Protein AF-A0A661B2F5-F1 (afdb_monomer_lite)

Secondary structure (DSSP, 8-state):
-HHHHHHTTS--------HHHHHTTTT-GGG-EEEEEETTTEEEEEE--TTTTHHHHHH--HHHHHHTTTTS-S--

Radius of gyration: 12.96 Å; chains: 1; bounding box: 33×20×32 Å

Structure (mmCIF, N/CA/C/O backbone):
data_AF-A0A661B2F5-F1
#
_entry.id   AF-A0A661B2F5-F1
#
loop_
_atom_site.group_PDB
_atom_site.id
_atom_site.type_symbol
_atom_site.label_atom_id
_atom_site.label_alt_id
_atom_site.label_comp_id
_atom_site.label_asym_id
_atom_site.label_entity_id
_atom_site.label_seq_id
_atom_site.pdbx_PDB_ins_code
_atom_site.Cartn_x
_atom_site.Cartn_y
_atom_site.Cartn_z
_atom_site.occupancy
_atom_site.B_iso_or_equiv
_atom_site.auth_seq_id
_atom_site.auth_comp_id
_atom_site.auth_asym_id
_atom_site.auth_atom_id
_atom_site.pdbx_PDB_model_num
ATOM 1 N N . GLU A 1 1 ? -10.668 -6.109 6.268 1.00 73.19 1 GLU A N 1
ATOM 2 C CA . GLU A 1 1 ? -11.683 -5.863 7.319 1.00 73.19 1 GLU A CA 1
ATOM 3 C C . GLU A 1 1 ? -11.078 -5.370 8.641 1.00 73.19 1 GLU A C 1
ATOM 5 O O . GLU A 1 1 ? -11.068 -4.166 8.856 1.00 73.19 1 GLU A O 1
ATOM 10 N N . LEU A 1 2 ? -10.509 -6.228 9.505 1.00 89.44 2 LEU A N 1
ATOM 11 C CA . LEU A 1 2 ? -10.115 -5.826 10.875 1.00 89.44 2 LEU A CA 1
ATOM 12 C C . LEU A 1 2 ? -9.129 -4.646 10.946 1.00 89.44 2 LEU A C 1
ATOM 14 O O . LEU A 1 2 ? -9.335 -3.733 11.741 1.00 89.44 2 LEU A O 1
ATOM 18 N N . LEU A 1 3 ? -8.097 -4.633 10.095 1.00 90.25 3 LEU A N 1
ATOM 19 C CA . LEU A 1 3 ? -7.113 -3.542 10.055 1.00 90.25 3 LEU A CA 1
ATOM 20 C C . LEU A 1 3 ? -7.734 -2.207 9.621 1.00 90.25 3 LEU A C 1
ATOM 22 O O . LEU A 1 3 ? -7.455 -1.183 10.235 1.00 90.25 3 LEU A O 1
ATOM 26 N N . LYS A 1 4 ? -8.626 -2.233 8.622 1.00 86.19 4 LYS A N 1
ATOM 27 C CA . LYS A 1 4 ? -9.364 -1.049 8.148 1.00 86.19 4 LYS A CA 1
ATOM 28 C C . LYS A 1 4 ? -10.316 -0.510 9.224 1.00 86.19 4 LYS A C 1
ATOM 30 O O . LYS A 1 4 ? -10.446 0.692 9.403 1.00 86.19 4 LYS A O 1
ATOM 35 N N . ASN A 1 5 ? -10.937 -1.392 10.004 1.00 91.00 5 ASN A N 1
ATOM 36 C CA . ASN A 1 5 ? -11.785 -0.965 11.118 1.00 91.00 5 ASN A CA 1
ATOM 37 C C . ASN A 1 5 ? -10.961 -0.367 12.267 1.00 91.00 5 ASN A C 1
ATOM 39 O O . ASN A 1 5 ? -11.350 0.647 12.844 1.00 91.00 5 ASN A O 1
ATOM 43 N N . ALA A 1 6 ? -9.813 -0.964 12.595 1.00 92.25 6 ALA A N 1
ATOM 44 C CA . ALA A 1 6 ? -8.920 -0.444 13.626 1.00 92.25 6 ALA A CA 1
ATOM 45 C C . ALA A 1 6 ? -8.302 0.914 13.237 1.00 92.25 6 ALA A C 1
ATOM 47 O O . ALA A 1 6 ? -8.166 1.779 14.107 1.00 92.25 6 ALA A O 1
ATOM 48 N N . SER A 1 7 ? -8.018 1.142 11.946 1.00 92.62 7 SER A N 1
ATOM 49 C CA . SER A 1 7 ? -7.449 2.410 11.467 1.00 92.62 7 SER A CA 1
ATOM 50 C C . SER A 1 7 ? -8.370 3.619 11.679 1.00 92.62 7 SER A C 1
ATOM 52 O O . SER A 1 7 ? -7.883 4.739 11.812 1.00 92.62 7 SER A O 1
ATOM 54 N N . SER A 1 8 ? -9.686 3.407 11.822 1.00 93.38 8 SER A N 1
ATOM 55 C CA . SER A 1 8 ? -10.645 4.472 12.167 1.00 93.38 8 SER A CA 1
ATOM 56 C C . SER A 1 8 ? -10.435 5.075 13.564 1.00 93.38 8 SER A C 1
ATOM 58 O O . SER A 1 8 ? -10.896 6.182 13.834 1.00 93.38 8 SER A O 1
ATOM 60 N N . LYS A 1 9 ? -9.752 4.354 14.466 1.00 96.62 9 LYS A N 1
ATOM 61 C CA . LYS A 1 9 ? -9.518 4.774 15.858 1.00 96.62 9 LYS A CA 1
ATOM 62 C C . LYS A 1 9 ? -8.071 5.164 16.133 1.00 96.62 9 LYS A C 1
ATOM 64 O O . LYS A 1 9 ? -7.802 5.867 17.104 1.00 96.62 9 LYS A O 1
ATOM 69 N N . THR A 1 10 ? -7.120 4.657 15.355 1.00 95.06 10 THR A N 1
ATOM 70 C CA . THR A 1 10 ? -5.683 4.856 15.588 1.00 95.06 10 THR A CA 1
ATOM 71 C C . THR A 1 10 ? -4.921 4.697 14.281 1.00 95.06 10 THR A C 1
ATOM 73 O O . THR A 1 10 ? -5.277 3.862 13.459 1.00 95.06 10 THR A O 1
ATOM 76 N N . GLN A 1 11 ? -3.850 5.467 14.090 1.00 95.50 11 GLN A N 1
ATOM 77 C CA . GLN A 1 11 ? -2.984 5.307 12.926 1.00 95.50 11 GLN A CA 1
ATOM 78 C C . GLN A 1 11 ? -2.206 3.988 13.010 1.00 95.50 11 GLN A C 1
ATOM 80 O O . GLN A 1 11 ? -1.545 3.711 14.009 1.00 95.50 11 GLN A O 1
ATOM 85 N N . ILE A 1 12 ? -2.271 3.189 11.944 1.00 94.00 12 ILE A N 1
ATOM 86 C CA . ILE A 1 12 ? -1.572 1.907 11.838 1.00 94.00 12 ILE A CA 1
ATOM 87 C C . ILE A 1 12 ? -0.622 1.989 10.646 1.00 94.00 12 ILE A C 1
ATOM 89 O O . ILE A 1 12 ? -1.055 2.260 9.530 1.00 94.00 12 ILE A O 1
ATOM 93 N N . ILE A 1 13 ? 0.667 1.751 10.887 1.00 95.06 13 ILE A N 1
ATOM 94 C CA . ILE A 1 13 ? 1.695 1.649 9.847 1.00 95.06 13 ILE A CA 1
ATOM 95 C C . ILE A 1 13 ? 2.180 0.203 9.836 1.00 95.06 13 ILE A C 1
ATOM 97 O O . ILE A 1 13 ? 2.584 -0.323 10.872 1.00 95.06 13 ILE A O 1
ATOM 101 N N . ILE A 1 14 ? 2.105 -0.444 8.675 1.00 94.12 14 ILE A N 1
ATOM 102 C CA . ILE A 1 14 ? 2.412 -1.866 8.505 1.00 94.12 14 ILE A CA 1
ATOM 103 C C . ILE A 1 14 ? 3.414 -2.004 7.367 1.00 94.12 14 ILE A C 1
ATOM 105 O O . ILE A 1 14 ? 3.241 -1.400 6.311 1.00 94.12 14 ILE A O 1
ATOM 109 N N . THR A 1 15 ? 4.431 -2.834 7.566 1.00 94.50 15 THR A N 1
ATOM 110 C CA . THR A 1 15 ? 5.282 -3.340 6.489 1.00 94.50 15 THR A CA 1
ATOM 111 C C . THR A 1 15 ? 4.917 -4.799 6.237 1.00 94.50 15 THR A C 1
ATOM 113 O O . THR A 1 15 ? 4.660 -5.558 7.172 1.00 94.50 15 THR A O 1
ATOM 116 N N . THR A 1 16 ? 4.815 -5.200 4.972 1.00 92.88 16 THR A N 1
ATOM 117 C CA . THR A 1 16 ? 4.366 -6.547 4.610 1.00 92.88 16 THR A CA 1
ATOM 118 C C . THR A 1 16 ? 4.998 -7.010 3.304 1.00 92.88 16 THR A C 1
ATOM 120 O O . THR A 1 16 ? 5.202 -6.212 2.395 1.00 92.88 16 THR A O 1
ATOM 123 N N . HIS A 1 17 ? 5.271 -8.312 3.218 1.00 92.44 17 HIS A N 1
ATOM 124 C CA . HIS A 1 17 ? 5.570 -9.030 1.973 1.00 92.44 17 HIS A CA 1
ATOM 125 C C . HIS A 1 17 ? 4.453 -10.026 1.615 1.00 9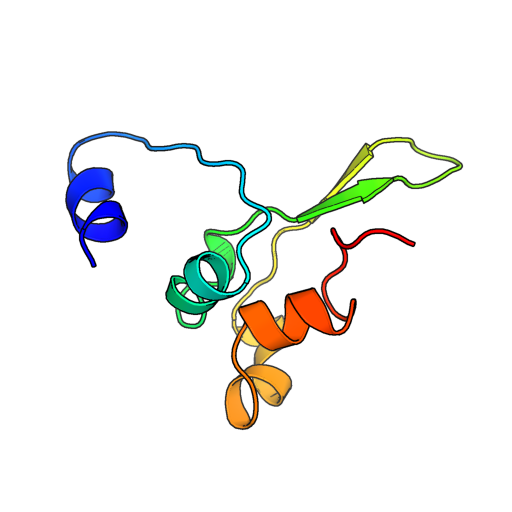2.44 17 HIS A C 1
ATOM 127 O O . HIS A 1 17 ? 4.658 -10.939 0.823 1.00 92.44 17 HIS A O 1
ATOM 133 N N . SER A 1 18 ? 3.287 -9.908 2.257 1.00 92.88 18 SER A N 1
ATOM 134 C CA . SER A 1 18 ? 2.118 -10.725 1.950 1.00 92.88 18 SER A CA 1
ATOM 135 C C . SER A 1 18 ? 1.291 -10.050 0.865 1.00 92.88 18 SER A C 1
ATOM 137 O O . SER A 1 18 ? 0.623 -9.045 1.114 1.00 92.88 18 SER A O 1
ATOM 139 N N . ASP A 1 19 ? 1.296 -10.666 -0.308 1.00 91.88 19 ASP A N 1
ATOM 140 C CA . ASP A 1 19 ? 0.391 -10.401 -1.423 1.00 91.88 19 ASP A CA 1
ATOM 141 C C . ASP A 1 19 ? -1.079 -10.434 -0.981 1.00 91.88 19 ASP A C 1
ATOM 143 O O . ASP A 1 19 ? -1.836 -9.520 -1.294 1.00 91.88 19 ASP A O 1
ATOM 147 N N . PHE A 1 20 ? -1.465 -11.410 -0.154 1.00 92.88 20 PHE A N 1
ATOM 148 C CA . PHE A 1 20 ? -2.832 -11.524 0.356 1.00 92.88 20 PHE A CA 1
ATOM 149 C C . PHE A 1 20 ? -3.269 -10.308 1.184 1.00 92.88 20 PHE A C 1
ATOM 151 O O . PHE A 1 20 ? -4.433 -9.901 1.133 1.00 92.88 20 PHE A O 1
ATOM 158 N N . LEU A 1 21 ? -2.353 -9.724 1.967 1.00 92.44 21 LEU A N 1
ATOM 159 C CA . LEU A 1 21 ? -2.644 -8.511 2.725 1.00 92.44 21 LEU A CA 1
ATOM 160 C C . LEU A 1 21 ? -2.726 -7.289 1.804 1.00 92.44 21 LEU A C 1
ATOM 162 O O . LEU A 1 21 ? -3.635 -6.482 1.975 1.00 92.44 21 LEU A O 1
ATOM 166 N N . ILE A 1 22 ? -1.824 -7.180 0.825 1.00 92.69 22 ILE A N 1
ATOM 167 C CA . ILE A 1 22 ? -1.826 -6.113 -0.190 1.00 92.69 22 ILE A CA 1
ATOM 168 C C . ILE A 1 22 ? -3.141 -6.135 -0.985 1.00 92.69 22 ILE A C 1
ATOM 170 O O . ILE A 1 22 ? -3.773 -5.098 -1.173 1.00 92.69 22 ILE A O 1
ATOM 174 N N . ASP A 1 23 ? -3.627 -7.323 -1.340 1.00 93.31 23 ASP A N 1
ATOM 175 C CA . ASP A 1 23 ? -4.909 -7.549 -2.013 1.00 93.31 23 ASP A CA 1
ATOM 176 C C . ASP A 1 23 ? -6.110 -6.937 -1.276 1.00 93.31 23 ASP A C 1
ATOM 178 O O . ASP A 1 23 ? -7.093 -6.538 -1.908 1.00 93.31 23 ASP A O 1
ATOM 182 N N . GLN A 1 24 ? -6.056 -6.820 0.056 1.00 92.62 24 GLN A N 1
ATOM 183 C CA . GLN A 1 24 ? -7.135 -6.204 0.842 1.00 92.62 24 GLN A CA 1
ATOM 184 C C . GLN A 1 24 ? -7.260 -4.690 0.611 1.00 92.62 24 GLN A C 1
ATOM 186 O O . GLN A 1 24 ? -8.263 -4.090 1.014 1.00 92.62 24 GLN A O 1
ATOM 191 N N . PHE A 1 25 ? -6.270 -4.075 -0.035 1.00 91.81 25 PHE A N 1
ATOM 192 C CA . PHE A 1 25 ? -6.208 -2.652 -0.369 1.00 91.81 25 PHE A CA 1
ATOM 193 C C . PHE A 1 25 ? -6.405 -2.388 -1.869 1.00 91.81 25 PHE A C 1
ATOM 195 O O . PHE A 1 25 ? -6.191 -1.276 -2.323 1.00 91.81 25 PHE A O 1
ATOM 202 N N . THR A 1 26 ? -6.881 -3.377 -2.632 1.00 91.62 26 THR A N 1
ATOM 203 C CA . THR A 1 26 ? -7.171 -3.234 -4.074 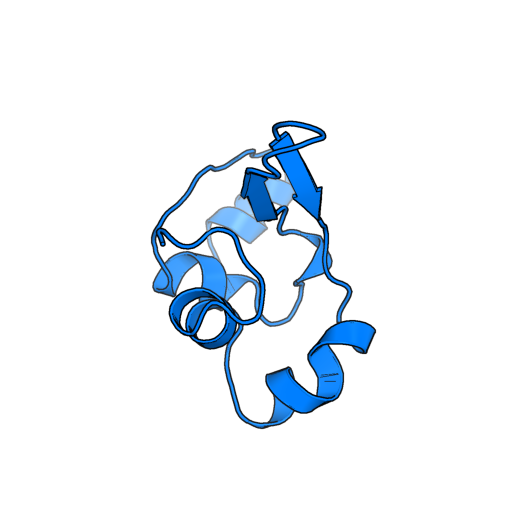1.00 91.62 26 THR A CA 1
ATOM 204 C C . THR A 1 26 ? -8.113 -2.060 -4.384 1.00 91.62 26 THR A C 1
ATOM 206 O O . THR A 1 26 ? -7.887 -1.337 -5.346 1.00 91.62 26 THR A O 1
ATOM 209 N N . GLU A 1 27 ? -9.121 -1.810 -3.540 1.00 89.50 27 GLU A N 1
ATOM 210 C CA . GLU A 1 27 ? -10.030 -0.661 -3.712 1.00 89.50 27 GLU A CA 1
ATOM 211 C C . GLU A 1 27 ? -9.439 0.681 -3.261 1.00 89.50 27 GLU A C 1
ATOM 213 O O . GLU A 1 27 ? -9.991 1.723 -3.603 1.00 89.50 27 GLU A O 1
ATOM 218 N N . THR A 1 28 ? -8.355 0.657 -2.481 1.00 91.31 28 THR A N 1
ATOM 219 C CA . THR A 1 28 ? -7.701 1.844 -1.911 1.00 91.31 28 THR A CA 1
ATOM 220 C C . THR A 1 28 ? -6.176 1.779 -2.094 1.00 91.31 28 THR A C 1
ATOM 222 O O . THR A 1 28 ? -5.431 1.736 -1.109 1.00 91.31 28 THR A O 1
ATOM 225 N N . PRO A 1 29 ? -5.669 1.725 -3.343 1.00 92.12 29 PRO A N 1
ATOM 226 C CA . PRO A 1 29 ? -4.231 1.629 -3.618 1.00 92.12 29 PRO A CA 1
ATOM 227 C C . PRO A 1 29 ? -3.423 2.813 -3.064 1.00 92.12 29 PRO A C 1
ATOM 229 O O . PRO A 1 29 ? -2.234 2.668 -2.777 1.00 92.12 29 PRO A O 1
ATOM 232 N N . GLU A 1 30 ? -4.062 3.961 -2.836 1.00 92.94 30 GLU A N 1
ATOM 233 C CA . GLU A 1 30 ? -3.462 5.145 -2.221 1.00 92.94 30 GLU A CA 1
ATOM 234 C C . GLU A 1 30 ? -3.033 4.932 -0.759 1.00 92.94 30 GLU A C 1
ATOM 236 O O . GLU A 1 30 ? -2.175 5.662 -0.252 1.00 92.94 30 GLU A O 1
ATOM 241 N N . ASP A 1 31 ? -3.575 3.911 -0.089 1.00 92.44 31 ASP A N 1
ATOM 242 C CA . ASP A 1 31 ? -3.175 3.528 1.268 1.00 92.44 31 ASP A CA 1
ATOM 243 C C . ASP A 1 31 ? -1.820 2.801 1.293 1.00 92.44 31 ASP A C 1
ATOM 245 O O . ASP A 1 31 ? -1.239 2.606 2.365 1.00 92.44 31 ASP A O 1
ATOM 249 N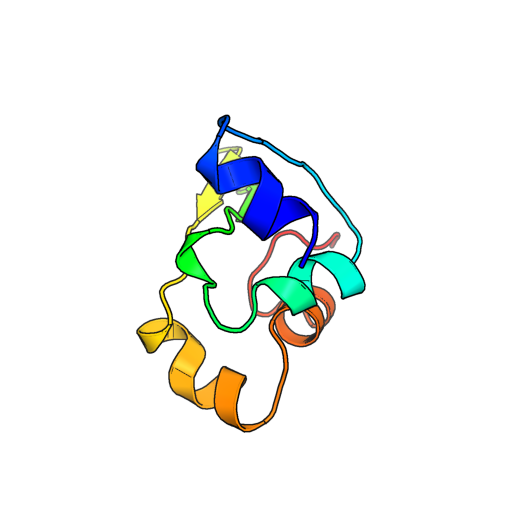 N . ILE A 1 32 ? -1.292 2.402 0.130 1.00 93.00 32 ILE A N 1
ATOM 250 C CA . ILE A 1 32 ? -0.037 1.662 0.008 1.00 93.00 32 ILE A CA 1
ATOM 251 C C . ILE A 1 32 ? 1.106 2.584 -0.412 1.00 93.00 32 ILE A C 1
ATOM 253 O O . ILE A 1 32 ? 0.996 3.436 -1.294 1.00 93.00 32 ILE A O 1
ATOM 257 N N . LEU A 1 33 ? 2.249 2.372 0.237 1.00 94.81 33 LEU A N 1
ATOM 258 C CA . LEU A 1 33 ? 3.534 2.939 -0.141 1.00 94.81 33 LEU A CA 1
ATOM 259 C C . LEU A 1 33 ? 4.447 1.799 -0.574 1.00 94.81 33 LEU A C 1
ATOM 261 O O . LEU A 1 33 ? 4.728 0.894 0.213 1.00 94.81 33 LEU A O 1
ATOM 265 N N . VAL A 1 34 ? 4.911 1.859 -1.816 1.00 94.31 34 VAL A N 1
ATOM 266 C CA . VAL A 1 34 ? 5.880 0.917 -2.363 1.00 94.31 34 VAL A CA 1
ATOM 267 C C . VAL A 1 34 ? 7.271 1.518 -2.251 1.00 94.31 34 VAL A C 1
ATOM 269 O O . VAL A 1 34 ? 7.488 2.671 -2.622 1.00 94.31 34 VAL A O 1
ATOM 272 N N . PHE A 1 35 ? 8.194 0.738 -1.699 1.00 93.31 35 PHE A N 1
ATOM 273 C CA . PHE A 1 35 ? 9.580 1.127 -1.488 1.00 93.31 35 PHE A CA 1
ATOM 274 C C . PHE A 1 35 ? 10.465 0.341 -2.445 1.00 93.31 35 PHE A C 1
ATOM 276 O O . PHE A 1 35 ? 10.481 -0.887 -2.390 1.00 93.31 35 PHE A O 1
ATOM 283 N N . ASP A 1 36 ? 11.234 1.056 -3.257 1.00 91.62 36 ASP A N 1
ATOM 284 C CA . ASP A 1 36 ? 12.191 0.486 -4.199 1.00 91.62 36 ASP A CA 1
ATOM 285 C C . ASP A 1 36 ? 13.592 1.044 -3.969 1.00 91.62 36 ASP A C 1
ATOM 287 O O . ASP A 1 36 ? 13.786 2.089 -3.342 1.00 91.62 36 ASP A O 1
ATOM 291 N N . LYS A 1 37 ? 14.594 0.327 -4.479 1.00 89.12 37 LYS A N 1
ATOM 292 C CA . LYS A 1 37 ? 15.980 0.793 -4.507 1.00 89.12 37 LYS A CA 1
ATOM 293 C C . LYS A 1 37 ? 16.305 1.282 -5.912 1.00 89.12 37 LYS A C 1
ATOM 295 O O . LYS A 1 37 ? 16.350 0.490 -6.845 1.00 89.12 37 LYS A O 1
ATOM 300 N N . ASN A 1 38 ? 16.589 2.571 -6.037 1.00 86.81 38 ASN A N 1
ATOM 301 C CA . ASN A 1 38 ? 17.217 3.147 -7.214 1.00 86.81 38 ASN A CA 1
ATOM 302 C C . ASN A 1 38 ? 18.732 3.251 -6.968 1.00 86.81 38 ASN A C 1
ATOM 304 O O . ASN A 1 38 ? 19.166 3.719 -5.914 1.00 86.81 38 ASN A O 1
ATOM 308 N N . ASP A 1 39 ? 19.541 2.790 -7.920 1.00 86.25 39 ASP A N 1
ATOM 309 C CA . ASP A 1 39 ? 20.998 2.733 -7.748 1.00 86.25 39 ASP A CA 1
ATOM 310 C C . ASP A 1 39 ? 21.676 4.112 -7.739 1.00 86.25 39 ASP A C 1
ATOM 312 O O . ASP A 1 39 ? 22.755 4.250 -7.166 1.00 86.25 39 ASP A O 1
ATOM 316 N N . GLU A 1 40 ? 21.036 5.138 -8.300 1.00 89.75 40 GLU A N 1
ATOM 317 C CA . GLU A 1 40 ? 21.555 6.507 -8.347 1.00 89.75 40 GLU A CA 1
ATOM 318 C C . GLU A 1 40 ? 21.046 7.358 -7.177 1.00 89.75 40 GLU A C 1
ATOM 320 O O . GLU A 1 40 ? 21.803 8.128 -6.587 1.00 89.75 40 GLU A O 1
ATOM 325 N N . THR A 1 41 ? 19.764 7.221 -6.822 1.00 87.81 41 THR A N 1
ATOM 326 C CA . THR A 1 41 ? 19.095 8.101 -5.846 1.00 87.81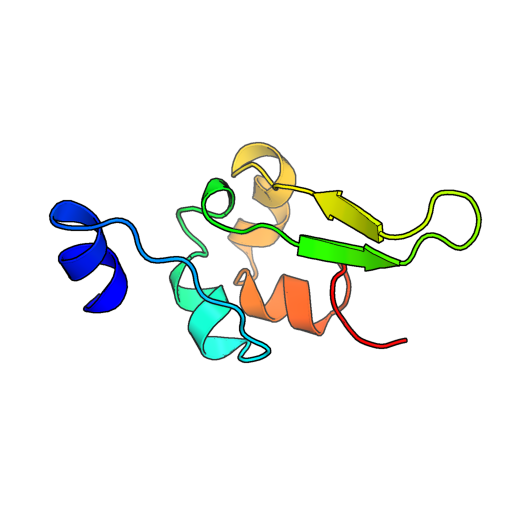 41 THR A CA 1
ATOM 327 C C . THR A 1 41 ? 18.829 7.450 -4.487 1.00 87.81 41 THR A C 1
ATOM 329 O O . THR A 1 41 ? 18.383 8.132 -3.566 1.00 87.81 41 THR A O 1
ATOM 332 N N . GLY A 1 42 ? 19.084 6.148 -4.329 1.00 90.00 42 GLY A N 1
ATOM 333 C CA . GLY A 1 42 ? 18.794 5.398 -3.105 1.00 90.00 42 GLY A CA 1
ATOM 334 C C . GLY A 1 42 ? 17.334 4.939 -3.013 1.00 90.00 42 GLY A C 1
ATOM 335 O O . GLY A 1 42 ? 16.729 4.563 -4.015 1.00 90.00 42 GLY A O 1
ATOM 336 N N . THR A 1 43 ? 16.763 4.917 -1.806 1.00 92.00 43 THR A N 1
ATOM 337 C CA . THR A 1 43 ? 15.379 4.460 -1.594 1.00 92.00 43 THR A CA 1
ATOM 338 C C . THR A 1 43 ? 14.376 5.420 -2.227 1.00 92.00 43 THR A C 1
ATOM 340 O O . THR A 1 43 ? 14.303 6.588 -1.845 1.00 92.00 43 THR A O 1
ATOM 343 N N . THR A 1 44 ? 13.557 4.916 -3.145 1.00 92.62 44 THR A N 1
ATOM 344 C CA . THR A 1 44 ? 12.414 5.629 -3.712 1.00 92.62 44 THR A CA 1
ATOM 345 C C . THR A 1 44 ? 11.127 5.113 -3.087 1.00 92.62 44 THR A C 1
ATOM 347 O O . THR A 1 44 ? 10.992 3.929 -2.781 1.00 92.62 44 THR A O 1
ATOM 350 N N . VAL A 1 45 ? 10.175 6.019 -2.862 1.00 93.94 45 VAL A N 1
ATOM 351 C CA . VAL A 1 45 ? 8.866 5.678 -2.301 1.00 93.94 45 VAL A CA 1
ATOM 352 C C . VAL A 1 45 ? 7.797 6.167 -3.259 1.00 93.94 45 VAL A C 1
ATOM 354 O O . VAL A 1 45 ? 7.757 7.355 -3.581 1.00 93.94 45 VAL A O 1
ATOM 357 N N . ARG A 1 46 ? 6.931 5.261 -3.707 1.00 92.62 46 ARG A N 1
ATOM 358 C CA . ARG A 1 46 ? 5.822 5.575 -4.606 1.00 92.62 46 ARG A CA 1
ATOM 359 C C . ARG A 1 46 ? 4.491 5.214 -3.963 1.00 92.62 46 ARG A C 1
ATOM 361 O O . ARG A 1 46 ? 4.345 4.163 -3.348 1.00 92.62 46 ARG A O 1
ATOM 368 N N . ARG A 1 47 ? 3.514 6.098 -4.137 1.00 93.75 47 ARG A N 1
ATOM 369 C CA . ARG A 1 47 ? 2.097 5.838 -3.883 1.00 93.75 47 ARG A CA 1
ATOM 370 C C . ARG A 1 47 ? 1.398 5.730 -5.230 1.00 93.75 47 ARG A C 1
ATOM 372 O O . ARG A 1 47 ? 1.710 6.518 -6.120 1.00 93.75 47 ARG A O 1
ATOM 379 N N . PHE A 1 48 ? 0.482 4.782 -5.362 1.00 90.31 48 PHE A N 1
ATOM 380 C CA . PHE A 1 48 ? -0.328 4.620 -6.564 1.00 90.31 48 PHE A CA 1
ATOM 381 C C . PHE A 1 48 ? -1.727 5.168 -6.318 1.00 90.31 48 PHE A C 1
ATOM 383 O O . PHE A 1 48 ? -2.275 5.013 -5.230 1.00 90.31 48 PHE A O 1
ATOM 390 N N . SER A 1 49 ? -2.303 5.812 -7.323 1.00 89.38 49 SER A N 1
ATOM 391 C CA . SER A 1 49 ? -3.719 6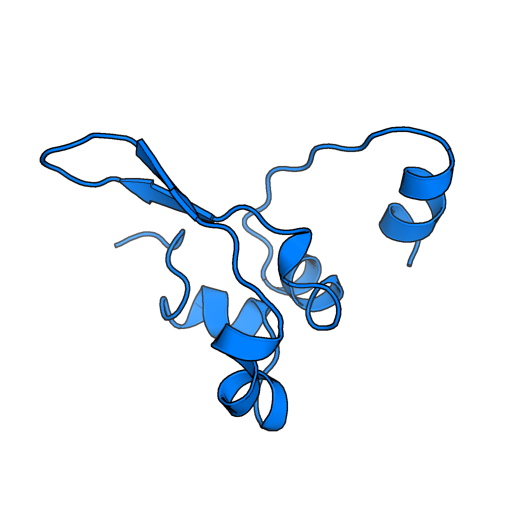.164 -7.335 1.00 89.38 49 SER A CA 1
ATOM 392 C C . SER A 1 49 ? -4.549 5.074 -8.014 1.00 89.38 49 SER A C 1
ATOM 394 O O . SER A 1 49 ? -4.057 4.311 -8.848 1.00 89.38 49 SER A O 1
ATOM 396 N N . ARG A 1 50 ? -5.843 5.020 -7.683 1.00 88.19 50 ARG A N 1
ATOM 397 C CA . ARG A 1 50 ? -6.796 4.117 -8.344 1.00 88.19 50 ARG A CA 1
ATOM 398 C C . ARG A 1 50 ? -6.905 4.386 -9.844 1.00 88.19 50 ARG A C 1
ATOM 400 O O . ARG A 1 50 ? -7.099 3.449 -10.607 1.00 88.19 50 ARG A O 1
ATOM 407 N N . ASP A 1 51 ? -6.731 5.639 -10.256 1.00 88.38 51 ASP A N 1
ATOM 408 C CA . ASP A 1 51 ? -6.763 6.031 -11.665 1.00 88.38 51 ASP A CA 1
ATOM 409 C C . ASP A 1 51 ? -5.545 5.508 -12.440 1.00 88.38 51 ASP A C 1
ATOM 411 O O . ASP A 1 51 ? -5.701 5.025 -13.557 1.00 88.38 51 ASP A O 1
ATOM 415 N N . GLU A 1 52 ? -4.346 5.532 -11.845 1.00 87.31 52 GLU A N 1
ATOM 416 C CA . GLU A 1 52 ? -3.131 4.971 -12.464 1.00 87.31 52 GLU A CA 1
ATOM 417 C C . GLU A 1 52 ? -3.208 3.455 -12.670 1.00 87.31 52 GLU A C 1
ATOM 419 O O . GLU A 1 52 ? -2.583 2.927 -13.587 1.00 87.31 52 GLU A O 1
ATOM 424 N N . LEU A 1 53 ? -3.941 2.754 -11.803 1.00 87.06 53 LEU A N 1
ATOM 425 C CA . LEU A 1 53 ? -4.077 1.298 -11.842 1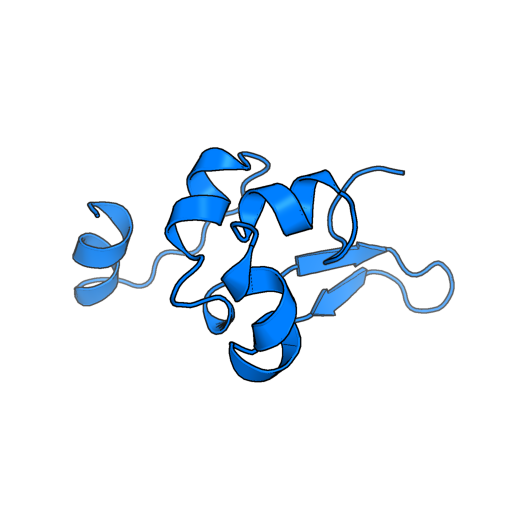.00 87.06 53 LEU A CA 1
ATOM 426 C C . LEU A 1 53 ? -5.406 0.842 -12.439 1.00 87.06 53 LEU A C 1
ATOM 428 O O . LEU A 1 53 ? -5.696 -0.349 -12.397 1.00 87.06 53 LEU A O 1
ATOM 432 N N . LYS A 1 54 ? -6.214 1.753 -12.989 1.00 86.50 54 LYS A N 1
ATOM 433 C CA . LYS A 1 54 ? -7.591 1.466 -13.398 1.00 86.50 54 LYS A CA 1
ATOM 434 C C . LYS A 1 54 ? -7.687 0.249 -14.317 1.00 86.50 54 LYS A C 1
ATOM 436 O O . LYS A 1 54 ? -8.406 -0.683 -13.983 1.00 86.50 54 LYS A O 1
ATOM 441 N N . ASP A 1 55 ? -6.906 0.234 -15.393 1.00 85.56 55 ASP A N 1
ATOM 442 C CA . ASP A 1 55 ? -6.911 -0.854 -16.378 1.00 85.56 55 ASP A CA 1
ATOM 443 C C . ASP A 1 55 ? -6.425 -2.182 -15.769 1.00 85.56 55 ASP A C 1
ATOM 445 O O . ASP A 1 55 ? -6.871 -3.256 -16.151 1.00 85.56 55 ASP A O 1
ATOM 449 N N . TRP A 1 56 ? -5.531 -2.127 -14.777 1.00 85.25 56 TRP A N 1
ATOM 450 C CA . TRP A 1 56 ? -5.047 -3.321 -14.083 1.00 85.25 56 TRP A CA 1
ATOM 451 C C . TRP A 1 56 ? -6.090 -3.877 -13.110 1.00 85.25 56 TRP A C 1
ATOM 453 O O . TRP A 1 56 ? -6.269 -5.088 -13.017 1.00 85.25 56 TRP A O 1
ATOM 463 N N . LEU A 1 57 ? -6.780 -2.987 -12.392 1.00 84.56 57 LEU A N 1
ATOM 464 C CA . LEU A 1 57 ? -7.795 -3.323 -11.393 1.00 84.56 57 LEU A CA 1
ATOM 465 C C . LEU A 1 57 ? -9.080 -3.904 -12.009 1.00 84.56 57 LEU A C 1
ATOM 467 O O . LEU A 1 57 ? -9.908 -4.432 -11.268 1.00 84.56 57 LEU A O 1
ATOM 471 N N . GLU A 1 58 ? -9.252 -3.822 -13.334 1.00 84.44 58 GLU A N 1
ATOM 472 C CA . GLU A 1 58 ? -10.347 -4.485 -14.056 1.00 84.44 58 GLU A CA 1
ATOM 473 C C . GLU A 1 58 ? -10.180 -6.012 -14.067 1.00 84.44 58 GLU A C 1
ATOM 475 O O . GLU A 1 58 ? -11.146 -6.734 -13.813 1.00 84.44 58 GLU A O 1
ATOM 480 N N . ASP A 1 59 ? -8.953 -6.494 -14.275 1.00 84.62 59 ASP A N 1
ATOM 481 C CA . ASP A 1 59 ? -8.663 -7.920 -14.477 1.00 84.62 59 ASP A CA 1
ATOM 482 C C . ASP A 1 59 ? -7.860 -8.558 -13.329 1.00 84.62 59 ASP A C 1
ATOM 484 O O . ASP A 1 59 ? -7.826 -9.786 -13.192 1.00 84.62 59 ASP A O 1
ATOM 488 N N . TYR A 1 60 ? -7.220 -7.748 -12.479 1.00 86.75 60 TYR A N 1
ATOM 489 C CA . TYR A 1 60 ? -6.268 -8.216 -11.476 1.00 86.75 60 TYR A CA 1
ATOM 490 C C . TYR A 1 60 ? -6.374 -7.466 -10.151 1.00 86.75 60 TYR A C 1
ATOM 492 O O . TYR A 1 60 ? -6.710 -6.287 -10.069 1.00 86.75 60 TYR A O 1
ATOM 500 N N . ARG A 1 61 ? -6.002 -8.155 -9.072 1.00 92.25 61 ARG A N 1
ATOM 501 C CA . ARG A 1 61 ? -5.901 -7.551 -7.740 1.00 92.25 61 ARG A CA 1
ATOM 502 C C . ARG A 1 61 ? -4.532 -6.916 -7.522 1.00 92.25 61 ARG A C 1
ATOM 504 O O . ARG A 1 61 ? -3.549 -7.241 -8.192 1.00 92.25 61 ARG A O 1
ATOM 511 N N . LEU A 1 62 ? -4.451 -6.016 -6.548 1.00 91.88 62 LEU A N 1
ATOM 512 C CA . LEU A 1 62 ? -3.234 -5.248 -6.294 1.00 91.88 62 LEU A CA 1
ATOM 513 C C . LEU A 1 62 ? -2.056 -6.116 -5.824 1.00 91.88 62 LEU A C 1
ATOM 515 O O . LEU A 1 62 ? -0.913 -5.848 -6.183 1.00 91.88 62 LEU A O 1
ATOM 519 N N . GLY A 1 63 ? -2.312 -7.182 -5.069 1.00 92.06 63 GLY A N 1
ATOM 520 C CA . GLY A 1 63 ? -1.296 -8.156 -4.675 1.00 92.06 63 GLY A CA 1
ATOM 521 C C . GLY A 1 63 ? -0.760 -8.945 -5.866 1.00 92.06 63 GLY A C 1
ATOM 522 O O . GLY A 1 63 ? 0.434 -9.223 -5.910 1.00 92.06 63 GLY A O 1
ATOM 523 N N . GLN A 1 64 ? -1.580 -9.217 -6.887 1.00 91.69 64 GLN A N 1
ATOM 524 C CA . GLN A 1 64 ? -1.095 -9.784 -8.154 1.00 91.69 64 GLN A CA 1
ATOM 525 C C . GLN A 1 64 ? -0.223 -8.779 -8.920 1.00 91.69 64 GLN A C 1
ATOM 527 O O . GLN A 1 64 ? 0.818 -9.160 -9.456 1.00 91.69 64 GLN A O 1
ATOM 532 N N . ALA A 1 65 ? -0.605 -7.495 -8.923 1.00 90.06 65 ALA A N 1
ATOM 533 C CA . ALA A 1 65 ? 0.216 -6.418 -9.483 1.00 90.06 65 ALA A CA 1
ATOM 534 C C . ALA A 1 65 ? 1.592 -6.367 -8.805 1.00 90.06 65 ALA A C 1
ATOM 536 O O . ALA A 1 65 ? 2.622 -6.307 -9.476 1.00 90.06 65 ALA A O 1
ATOM 537 N N . TRP A 1 66 ? 1.607 -6.472 -7.476 1.00 91.88 66 TRP A N 1
ATOM 538 C CA . TRP A 1 66 ? 2.828 -6.554 -6.688 1.00 91.88 66 TRP A CA 1
ATOM 539 C C . TRP A 1 66 ? 3.647 -7.792 -7.040 1.00 91.88 66 TRP A C 1
ATOM 541 O O . TRP A 1 66 ? 4.784 -7.640 -7.460 1.00 91.88 66 TRP A O 1
ATOM 551 N N . LEU A 1 67 ? 3.069 -8.996 -6.985 1.00 90.56 67 LEU A N 1
ATOM 552 C CA . LEU A 1 67 ? 3.766 -10.248 -7.311 1.00 90.56 67 LEU A CA 1
ATOM 553 C C . LEU A 1 67 ? 4.380 -10.261 -8.717 1.00 90.56 67 LEU A C 1
ATOM 555 O O . LEU A 1 67 ? 5.430 -10.866 -8.916 1.00 90.56 67 LEU A O 1
ATOM 559 N N . SER A 1 68 ? 3.737 -9.603 -9.684 1.00 89.06 68 SER A N 1
ATOM 560 C CA . SER A 1 68 ? 4.250 -9.482 -11.054 1.00 89.06 68 SER A CA 1
ATOM 561 C C . SER A 1 68 ? 5.437 -8.518 -11.197 1.00 89.06 68 SER A C 1
ATOM 563 O O . SER A 1 68 ? 6.062 -8.474 -12.253 1.00 89.06 68 SER A O 1
ATOM 565 N N . GLY A 1 69 ? 5.729 -7.721 -10.164 1.00 88.88 69 GLY A N 1
ATOM 566 C CA . GLY A 1 69 ? 6.708 -6.636 -10.196 1.00 88.88 69 GLY A CA 1
ATOM 567 C C . GLY A 1 69 ? 6.204 -5.351 -10.862 1.00 88.88 69 GLY A C 1
ATOM 568 O O . GLY A 1 69 ? 6.933 -4.362 -10.888 1.00 88.88 69 GLY A O 1
ATOM 569 N N . ALA A 1 70 ? 4.962 -5.315 -11.362 1.00 86.25 70 ALA A N 1
ATOM 570 C CA . ALA A 1 70 ? 4.411 -4.173 -12.097 1.00 86.25 70 ALA A CA 1
ATOM 571 C C . ALA A 1 70 ? 4.366 -2.873 -11.276 1.00 86.25 70 ALA A C 1
ATOM 573 O O . ALA A 1 70 ? 4.525 -1.785 -11.830 1.00 86.25 70 ALA A O 1
ATOM 574 N N . ILE A 1 71 ? 4.167 -2.979 -9.959 1.00 88.69 71 ILE A N 1
ATOM 575 C CA . ILE A 1 71 ? 4.126 -1.820 -9.053 1.00 88.69 71 ILE A CA 1
ATOM 576 C C . ILE A 1 71 ? 5.418 -1.624 -8.248 1.00 88.69 71 ILE A C 1
ATOM 578 O O . ILE A 1 71 ? 5.467 -0.707 -7.434 1.00 88.69 71 ILE A O 1
ATOM 582 N N . GLY A 1 72 ? 6.451 -2.442 -8.481 1.00 89.50 72 GLY A N 1
ATOM 583 C CA . GLY A 1 72 ? 7.706 -2.408 -7.726 1.00 89.50 72 GLY A CA 1
ATOM 584 C C . GLY A 1 72 ? 7.601 -3.010 -6.320 1.00 89.50 72 GLY A C 1
ATOM 585 O O . GLY A 1 72 ? 6.612 -3.648 -5.957 1.00 89.50 72 GLY A O 1
ATOM 586 N N . GLY A 1 73 ? 8.642 -2.840 -5.509 1.00 86.62 73 GLY A N 1
ATOM 587 C CA . GLY A 1 73 ? 8.732 -3.345 -4.136 1.00 86.62 73 GLY A CA 1
ATOM 588 C C . GLY A 1 73 ? 8.882 -4.860 -4.017 1.00 86.62 73 GLY A C 1
ATOM 589 O O . GLY A 1 73 ? 8.794 -5.404 -2.911 1.00 86.62 73 GLY A O 1
ATOM 590 N N . THR A 1 74 ? 9.083 -5.558 -5.133 1.00 84.25 74 THR A N 1
ATOM 591 C CA . THR A 1 74 ? 9.479 -6.965 -5.165 1.00 84.25 74 THR A CA 1
ATOM 592 C C . THR A 1 74 ? 10.991 -7.094 -5.253 1.00 84.25 74 THR A C 1
ATOM 594 O O . THR A 1 74 ? 11.696 -6.204 -5.725 1.00 84.25 74 THR A O 1
ATOM 597 N N . ARG A 1 75 ? 11.516 -8.225 -4.776 1.00 65.44 75 ARG A N 1
ATOM 598 C CA . ARG A 1 75 ? 12.924 -8.566 -4.993 1.00 65.44 75 ARG A CA 1
ATOM 599 C C . ARG A 1 75 ? 13.171 -8.768 -6.492 1.00 65.44 75 ARG A C 1
ATOM 601 O O . ARG A 1 75 ? 12.335 -9.375 -7.152 1.00 65.44 75 ARG A O 1
ATOM 608 N N . TRP A 1 76 ? 14.317 -8.259 -6.942 1.00 52.69 76 TRP A N 1
ATOM 609 C CA . TRP A 1 76 ? 15.037 -8.611 -8.170 1.00 52.69 76 TRP A CA 1
ATOM 610 C C . TRP A 1 76 ? 14.792 -10.048 -8.634 1.00 52.69 76 TRP A C 1
ATOM 612 O O . TRP A 1 76 ? 14.939 -10.958 -7.781 1.00 52.69 76 TRP A O 1
#

Sequence (76 aa):
ELLKNASSKTQIIITTHSDFLIDQFTETPEDILVFDKNDETGTTVRRFSRDELKDWLEDYRLGQAWLSGAIGGTRW

Foldseek 3Di:
DVVVVVCVPPPDDDDDPDLVVQLVCQVPQQVDWAWAQDPPPGIDIDGDDCVNCVVVSVPDGRSVCVVVCVVHNDDD

pLDDT: mean 89.61, std 6.26, range [52.69, 96.62]